Protein AF-A0A161LNR4-F1 (afdb_monomer)

Sequence (95 aa):
MSMIPGMSGDRKTRITITVDPDVVEYAEHLVASGKATSVAAVFNDAIAAKRIADQRALALLREHARRADPERVARMMRHVNRQLVEQGFPAAPGE

Structure (mmCIF, N/CA/C/O backbone):
data_AF-A0A161LNR4-F1
#
_entry.id   AF-A0A161LNR4-F1
#
loop_
_atom_site.group_PDB
_atom_site.id
_atom_site.type_symbol
_atom_site.label_atom_id
_atom_site.label_alt_id
_atom_site.label_comp_id
_atom_site.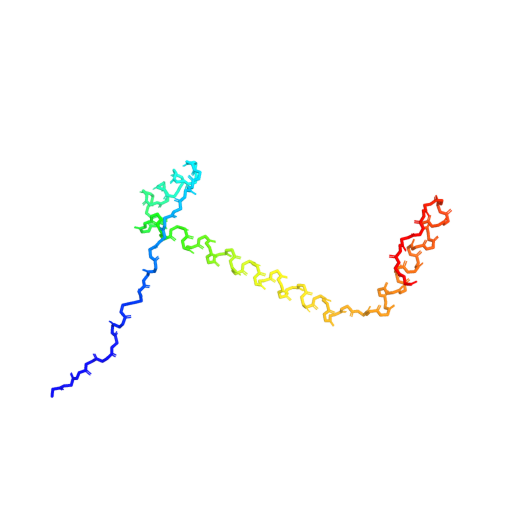label_asym_id
_atom_site.label_entity_id
_atom_site.label_seq_id
_atom_site.pdbx_PDB_ins_code
_atom_site.Cartn_x
_atom_site.Cartn_y
_atom_site.Cartn_z
_atom_site.occupancy
_atom_site.B_iso_or_equiv
_atom_site.auth_seq_id
_atom_site.auth_comp_id
_atom_site.auth_asym_id
_atom_site.auth_atom_id
_atom_site.pdbx_PDB_model_num
ATOM 1 N N . MET A 1 1 ? 14.205 -10.684 46.811 1.00 38.00 1 MET A N 1
ATOM 2 C CA . MET A 1 1 ? 13.124 -9.892 46.189 1.00 38.00 1 MET A CA 1
ATOM 3 C C . MET A 1 1 ? 13.523 -9.656 44.736 1.00 38.00 1 MET A C 1
ATOM 5 O O . MET A 1 1 ? 14.291 -8.746 44.465 1.00 38.00 1 MET A O 1
ATOM 9 N N . SER A 1 2 ? 13.163 -10.579 43.838 1.00 36.19 2 SER A N 1
ATOM 10 C CA . SER A 1 2 ? 13.614 -10.550 42.439 1.00 36.19 2 SER A CA 1
ATOM 11 C C . SER A 1 2 ? 12.702 -9.632 41.626 1.00 36.19 2 SER A C 1
ATOM 13 O O . SER A 1 2 ? 11.487 -9.816 41.626 1.00 36.19 2 SER A O 1
ATOM 15 N N . MET A 1 3 ? 13.288 -8.620 40.993 1.00 37.97 3 MET A N 1
ATOM 16 C CA . MET A 1 3 ? 12.609 -7.628 40.163 1.00 37.97 3 MET A CA 1
ATOM 17 C C . MET A 1 3 ? 12.514 -8.189 38.740 1.00 37.97 3 MET A C 1
ATOM 19 O O . MET A 1 3 ? 13.539 -8.522 38.155 1.00 37.97 3 MET A O 1
ATOM 23 N N . ILE A 1 4 ? 11.303 -8.336 38.198 1.00 49.44 4 ILE A N 1
ATOM 24 C CA . ILE A 1 4 ? 11.083 -8.775 36.812 1.00 49.44 4 ILE A CA 1
ATOM 25 C C . ILE A 1 4 ? 11.263 -7.548 35.901 1.00 49.44 4 ILE A C 1
ATOM 27 O O . ILE A 1 4 ? 10.475 -6.607 36.025 1.00 49.44 4 ILE A O 1
ATOM 31 N N . PRO A 1 5 ? 12.255 -7.507 34.992 1.00 52.78 5 PRO A N 1
ATOM 32 C CA . PRO A 1 5 ? 12.389 -6.428 34.027 1.00 52.78 5 PRO A CA 1
ATOM 33 C C . PRO A 1 5 ? 11.709 -6.846 32.718 1.00 52.78 5 PRO A C 1
ATOM 35 O O . PRO A 1 5 ? 12.096 -7.838 32.107 1.00 52.78 5 PRO A O 1
ATOM 38 N N . GLY A 1 6 ? 10.698 -6.099 32.271 1.00 42.84 6 GLY A N 1
ATOM 39 C CA . GLY A 1 6 ? 10.143 -6.328 30.932 1.00 42.84 6 GLY A CA 1
ATOM 40 C C . GLY A 1 6 ? 8.690 -5.933 30.717 1.00 42.84 6 GLY A C 1
ATOM 41 O O . GLY A 1 6 ? 7.954 -6.692 30.105 1.00 42.84 6 GLY A O 1
ATOM 42 N N . MET A 1 7 ? 8.261 -4.758 31.176 1.00 45.25 7 MET A N 1
ATOM 43 C CA . MET A 1 7 ? 7.097 -4.085 30.585 1.00 45.25 7 MET A CA 1
ATOM 44 C C . MET A 1 7 ? 7.422 -2.610 30.374 1.00 45.25 7 MET A C 1
ATOM 46 O O . MET A 1 7 ? 6.801 -1.712 30.936 1.00 45.25 7 MET A O 1
ATOM 50 N N . SER A 1 8 ? 8.435 -2.345 29.552 1.00 49.38 8 SER A N 1
ATOM 51 C CA . SER A 1 8 ? 8.516 -1.059 28.868 1.00 49.38 8 SER A CA 1
ATOM 52 C C . SER A 1 8 ? 7.359 -1.038 27.874 1.00 49.38 8 SER A C 1
ATOM 54 O O . SER A 1 8 ? 7.478 -1.569 26.776 1.00 49.38 8 SER A O 1
ATOM 56 N N . GLY A 1 9 ? 6.203 -0.526 28.306 1.00 50.00 9 GLY A N 1
ATOM 57 C CA . GLY A 1 9 ? 5.057 -0.309 27.434 1.00 50.00 9 GLY A CA 1
ATOM 58 C C . GLY A 1 9 ? 5.513 0.511 26.235 1.00 50.00 9 GLY A C 1
ATOM 59 O O . GLY A 1 9 ? 5.914 1.664 26.395 1.00 50.00 9 GLY A O 1
ATOM 60 N N . ASP A 1 10 ? 5.516 -0.125 25.068 1.00 59.75 10 ASP A N 1
ATOM 61 C CA . ASP A 1 10 ? 5.901 0.456 23.791 1.00 59.75 10 ASP A CA 1
ATOM 62 C C . ASP A 1 10 ? 5.108 1.755 23.604 1.00 59.75 10 ASP A C 1
ATOM 64 O O . ASP A 1 10 ? 3.874 1.748 23.494 1.00 59.75 10 ASP A O 1
ATOM 68 N N . ARG A 1 11 ? 5.781 2.900 23.745 1.00 71.38 11 ARG A N 1
ATOM 69 C CA . ARG A 1 11 ? 5.100 4.187 23.888 1.00 71.38 11 ARG A CA 1
ATOM 70 C C . ARG A 1 11 ? 4.589 4.602 22.517 1.00 71.38 11 ARG A C 1
ATOM 72 O O . ARG A 1 11 ? 5.293 5.262 21.761 1.00 71.38 11 ARG A O 1
ATOM 79 N N . LYS A 1 12 ? 3.356 4.206 22.198 1.00 75.88 12 LYS A N 1
ATOM 80 C CA . LYS A 1 12 ? 2.686 4.587 20.951 1.00 75.88 12 LYS A CA 1
ATOM 81 C C . LYS A 1 12 ? 2.652 6.112 20.830 1.00 75.88 12 LYS A C 1
ATOM 83 O O . LYS A 1 12 ? 2.095 6.796 21.691 1.00 75.88 12 LYS A O 1
ATOM 88 N N . THR A 1 13 ? 3.224 6.640 19.753 1.00 88.25 13 THR A N 1
ATOM 89 C CA . THR A 1 13 ? 3.124 8.065 19.424 1.00 88.25 13 THR A CA 1
ATOM 90 C C . THR A 1 13 ? 1.6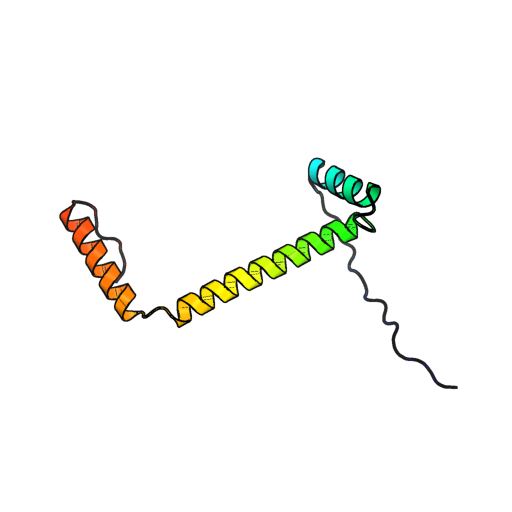93 8.380 19.009 1.00 88.25 13 THR A C 1
ATOM 92 O O . THR A 1 13 ? 1.149 7.754 18.100 1.00 88.25 13 THR A O 1
ATOM 95 N N . ARG A 1 14 ? 1.069 9.358 19.673 1.00 90.81 14 ARG A N 1
ATOM 96 C CA . ARG A 1 14 ? -0.252 9.851 19.283 1.00 90.81 14 ARG A CA 1
ATOM 97 C C . ARG A 1 14 ? -0.098 10.808 18.108 1.00 90.81 14 ARG A C 1
ATOM 99 O O . ARG A 1 14 ? 0.578 11.825 18.230 1.00 90.81 14 ARG A O 1
ATOM 106 N N . ILE A 1 15 ? -0.768 10.490 17.009 1.00 90.56 15 ILE A N 1
ATOM 107 C CA . ILE A 1 15 ? -0.895 11.361 15.843 1.00 90.56 15 ILE A CA 1
ATOM 108 C C . ILE A 1 15 ? -2.374 11.669 15.612 1.00 90.56 15 ILE A C 1
ATOM 110 O O . ILE A 1 15 ? -3.233 10.832 15.891 1.00 90.56 15 ILE A O 1
ATOM 114 N N . THR A 1 16 ? -2.658 12.865 15.108 1.00 93.88 16 THR A N 1
ATOM 115 C CA . THR A 1 16 ? -3.987 13.248 14.625 1.00 93.88 16 THR A CA 1
ATOM 116 C C . THR A 1 16 ? -3.870 13.455 13.126 1.00 93.88 16 THR A C 1
ATOM 118 O O . THR A 1 16 ? -3.011 14.214 12.682 1.00 93.88 16 THR A O 1
ATOM 121 N N . ILE A 1 17 ? -4.706 12.766 12.359 1.00 92.94 17 ILE A N 1
ATOM 122 C CA . ILE A 1 17 ? -4.750 12.863 10.902 1.00 92.94 17 ILE A CA 1
ATOM 123 C C . ILE A 1 17 ? -6.199 13.044 10.463 1.00 92.94 17 ILE A C 1
ATOM 125 O O . ILE A 1 17 ? -7.113 12.550 11.125 1.00 92.94 17 ILE A O 1
ATOM 129 N N . THR A 1 18 ? -6.395 13.736 9.348 1.00 96.31 18 THR A N 1
ATOM 130 C CA . THR A 1 18 ? -7.675 13.750 8.640 1.00 96.31 18 THR A CA 1
ATOM 131 C C . THR A 1 18 ? -7.655 12.617 7.627 1.00 96.31 18 THR A C 1
ATOM 133 O O . THR A 1 18 ? -6.660 12.440 6.924 1.00 96.31 18 THR A O 1
ATOM 136 N N . VAL A 1 19 ? -8.731 11.841 7.576 1.00 95.06 19 VAL A N 1
ATOM 137 C CA . VAL A 1 19 ? -8.877 10.701 6.670 1.00 95.06 19 VAL A CA 1
ATOM 138 C C . VAL A 1 19 ? -10.199 10.847 5.933 1.00 95.06 19 VAL A C 1
ATOM 140 O O . VAL A 1 19 ? -11.156 11.379 6.498 1.00 95.06 19 VAL A O 1
ATOM 143 N N . ASP A 1 20 ? -10.238 10.388 4.685 1.00 97.31 20 ASP A N 1
ATOM 144 C CA . ASP A 1 20 ? -11.459 10.376 3.888 1.00 97.31 20 ASP A CA 1
ATOM 145 C C . ASP A 1 20 ? -12.580 9.588 4.595 1.00 97.31 20 ASP A C 1
ATOM 147 O O . ASP A 1 20 ? -12.305 8.521 5.163 1.00 97.31 20 ASP A O 1
ATOM 151 N N . PRO A 1 21 ? -13.836 10.074 4.556 1.00 96.50 21 PRO A N 1
ATOM 152 C CA . PRO A 1 21 ? -14.961 9.444 5.250 1.00 96.50 21 PRO A CA 1
ATOM 153 C C . PRO A 1 21 ? -15.147 7.964 4.898 1.00 96.50 21 PRO A C 1
ATOM 155 O O . PRO A 1 21 ? -15.286 7.139 5.797 1.00 96.50 21 PRO A O 1
ATOM 158 N N . ASP A 1 22 ? -15.046 7.616 3.615 1.00 97.25 22 ASP A N 1
ATOM 159 C CA . ASP A 1 22 ? -15.248 6.248 3.119 1.00 97.25 22 ASP A CA 1
ATOM 160 C C . ASP A 1 22 ? -14.224 5.258 3.707 1.00 97.25 22 ASP A C 1
ATOM 162 O O . ASP A 1 22 ? -14.517 4.088 3.962 1.00 97.25 22 ASP A O 1
ATOM 166 N N . VAL A 1 23 ? -12.998 5.727 3.963 1.00 95.56 23 VAL A N 1
ATOM 167 C CA . VAL A 1 23 ? -11.937 4.913 4.575 1.00 95.56 23 VAL A CA 1
ATOM 168 C C . VAL A 1 23 ? -12.228 4.681 6.056 1.00 95.56 23 VAL A C 1
ATOM 170 O O . VAL A 1 23 ? -11.969 3.589 6.570 1.00 95.56 23 VAL A O 1
ATOM 173 N N . VAL A 1 24 ? -12.769 5.689 6.745 1.00 96.56 24 VAL A N 1
ATOM 174 C CA . VAL A 1 24 ? -13.187 5.568 8.147 1.00 96.56 24 VAL A CA 1
ATOM 175 C C . VAL A 1 24 ? -14.351 4.590 8.267 1.00 96.56 24 VAL A C 1
ATOM 177 O O . VAL A 1 24 ? -14.264 3.667 9.074 1.00 96.56 24 V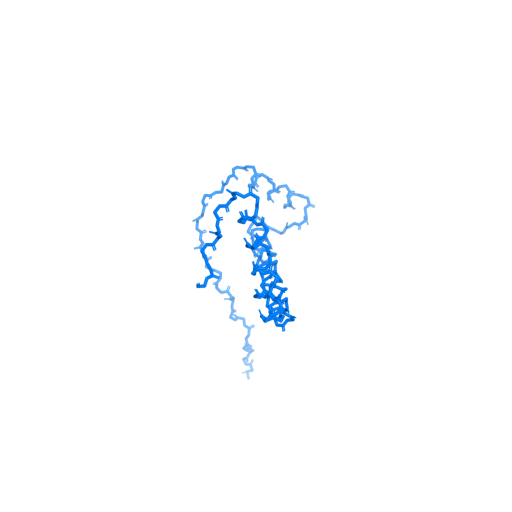AL A O 1
ATOM 180 N N . GLU A 1 25 ? -15.373 4.717 7.418 1.00 97.44 25 GLU A N 1
ATOM 181 C CA . GLU A 1 25 ? -16.528 3.810 7.393 1.00 97.44 25 GLU A CA 1
ATOM 182 C C . GLU A 1 25 ? -16.090 2.354 7.181 1.00 97.44 25 GLU A C 1
ATOM 184 O O . GLU A 1 25 ? -16.503 1.446 7.906 1.00 97.44 25 GLU A O 1
ATOM 189 N N . TYR A 1 26 ? -15.172 2.120 6.240 1.00 97.12 26 TYR A N 1
ATOM 190 C CA . TYR A 1 26 ? -14.626 0.787 6.015 1.00 97.12 26 TYR A CA 1
ATOM 191 C C . TYR A 1 26 ? -13.865 0.248 7.236 1.00 97.12 26 TYR A C 1
ATOM 193 O O . TYR A 1 26 ? -14.035 -0.917 7.612 1.00 97.12 26 TYR A O 1
ATOM 201 N N . ALA A 1 27 ? -13.040 1.076 7.883 1.00 96.31 27 ALA A N 1
ATOM 202 C CA . ALA A 1 27 ? -12.311 0.674 9.083 1.00 96.31 27 ALA A CA 1
ATOM 203 C C . ALA A 1 27 ? -13.262 0.347 10.246 1.00 96.31 27 ALA A C 1
ATOM 205 O O . ALA A 1 27 ? -13.053 -0.644 10.949 1.00 96.31 27 ALA A O 1
ATOM 206 N N . GLU A 1 28 ? -14.328 1.126 10.424 1.00 97.12 28 GLU A N 1
ATOM 207 C CA . GLU A 1 28 ? -15.377 0.859 11.410 1.00 97.12 28 GLU A CA 1
ATOM 208 C C . GLU A 1 28 ? -16.120 -0.443 11.106 1.00 97.12 28 GLU A C 1
ATOM 210 O O . GLU A 1 28 ? -16.304 -1.263 12.005 1.00 97.12 28 GLU A O 1
ATOM 215 N N . HIS A 1 29 ? -16.455 -0.707 9.841 1.00 97.62 29 HIS A N 1
ATOM 216 C CA . HIS A 1 29 ? -17.055 -1.975 9.424 1.00 97.62 29 HIS A CA 1
ATOM 217 C C . HIS A 1 29 ? -16.136 -3.181 9.706 1.00 97.62 29 HIS A C 1
ATOM 219 O O . HIS A 1 29 ? -16.598 -4.247 10.131 1.00 97.62 29 HIS A O 1
ATOM 225 N N . LEU A 1 30 ? -14.818 -3.043 9.526 1.00 96.7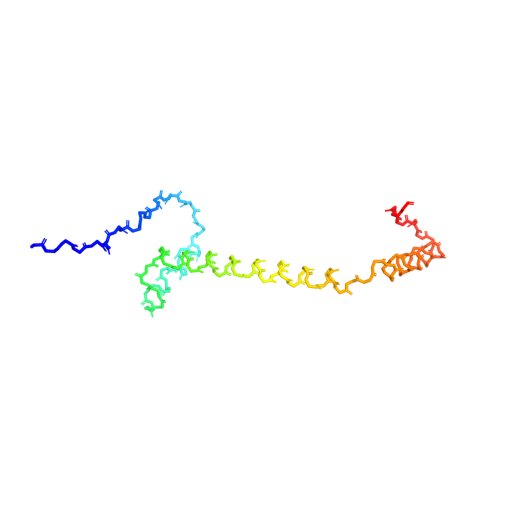5 30 LEU A N 1
ATOM 226 C CA . LEU A 1 30 ? -13.857 -4.094 9.887 1.00 96.75 30 LEU A CA 1
ATOM 227 C C . LEU A 1 30 ? -13.820 -4.362 11.396 1.00 96.75 30 LEU A C 1
ATOM 229 O O . LEU A 1 30 ? -13.691 -5.515 11.808 1.00 96.75 30 LEU A O 1
ATOM 233 N N . VAL A 1 31 ? -13.974 -3.326 12.218 1.00 97.19 31 VAL A N 1
ATOM 234 C CA . VAL A 1 31 ? -14.086 -3.484 13.673 1.00 97.19 31 VAL A CA 1
ATOM 235 C C . VAL A 1 31 ? -15.421 -4.125 14.048 1.00 97.19 31 VAL A C 1
ATOM 237 O O . VAL A 1 31 ? -15.443 -5.098 14.798 1.00 97.19 31 VAL A O 1
ATOM 240 N N . ALA A 1 32 ? -16.528 -3.645 13.480 1.00 96.94 32 ALA A N 1
ATOM 241 C CA . ALA A 1 32 ? -17.870 -4.162 13.740 1.00 96.94 32 ALA A CA 1
ATOM 242 C C . ALA A 1 32 ? -18.019 -5.640 13.342 1.00 96.94 32 ALA A C 1
ATOM 244 O O . ALA A 1 32 ? -18.681 -6.410 14.033 1.00 96.94 32 ALA A O 1
ATOM 245 N N . SER A 1 33 ? -17.355 -6.060 12.262 1.00 96.94 33 SER A N 1
ATOM 246 C CA . SER A 1 33 ? -17.309 -7.461 11.823 1.00 96.94 33 SER A CA 1
ATOM 247 C C . SER A 1 33 ? -16.311 -8.331 12.601 1.00 96.94 33 SER A C 1
ATOM 249 O O . SER A 1 33 ? -16.146 -9.506 12.274 1.00 96.94 33 SER A O 1
ATOM 251 N N . GLY A 1 34 ? -15.628 -7.780 13.611 1.00 95.31 34 GLY A N 1
ATOM 252 C CA . GLY A 1 34 ? -14.651 -8.495 14.436 1.00 95.31 34 G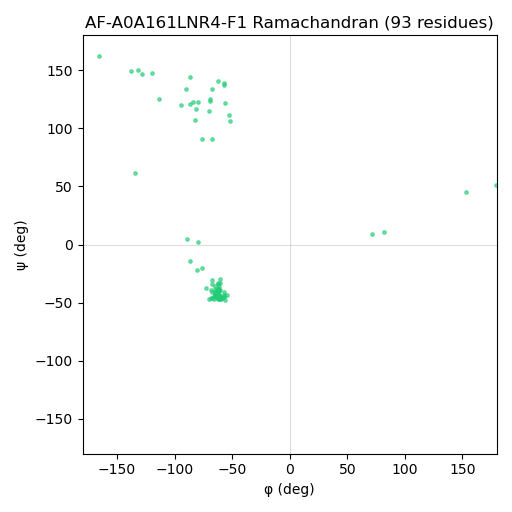LY A CA 1
ATOM 253 C C . GLY A 1 34 ? -13.336 -8.822 13.722 1.00 95.31 34 GLY A C 1
ATOM 254 O O . GLY A 1 34 ? -12.507 -9.550 14.266 1.00 95.31 34 GLY A O 1
ATOM 255 N N . LYS A 1 35 ? -13.119 -8.292 12.512 1.00 93.62 35 LYS A N 1
ATOM 256 C CA . LYS A 1 35 ? -11.886 -8.493 11.735 1.00 93.62 35 LYS A CA 1
ATOM 257 C C . LYS A 1 35 ? -10.723 -7.651 12.255 1.00 93.62 35 LYS A C 1
ATOM 259 O O . LYS A 1 35 ? -9.574 -7.972 11.968 1.00 93.62 35 LYS A O 1
ATOM 264 N N . ALA A 1 36 ? -11.010 -6.592 13.010 1.00 95.25 36 ALA A N 1
ATOM 265 C CA . ALA A 1 36 ? -10.014 -5.749 13.654 1.00 95.25 36 ALA A CA 1
ATOM 266 C C . ALA A 1 36 ? -10.428 -5.382 15.083 1.00 95.25 36 ALA A C 1
ATOM 268 O O . ALA A 1 36 ? -11.605 -5.233 15.393 1.00 95.25 36 ALA A O 1
ATOM 269 N N . THR A 1 37 ? -9.440 -5.188 15.958 1.00 93.75 37 THR A N 1
ATOM 270 C CA . THR A 1 37 ? -9.667 -4.832 17.371 1.00 93.75 37 THR A CA 1
ATOM 271 C C . THR A 1 37 ? -9.964 -3.348 17.580 1.00 93.75 37 THR A C 1
ATOM 273 O O . THR A 1 37 ? -10.515 -2.963 18.607 1.00 93.75 37 THR A O 1
ATOM 276 N N . SER A 1 38 ? -9.557 -2.494 16.639 1.00 94.56 38 SER A N 1
ATOM 277 C CA . SER A 1 38 ? -9.808 -1.052 16.653 1.00 94.56 38 SER A CA 1
ATOM 278 C C . SER A 1 38 ? -9.525 -0.446 15.281 1.00 94.56 38 SER A C 1
ATOM 280 O O . SER A 1 38 ? -8.769 -1.012 14.491 1.00 94.56 38 SER A O 1
ATOM 282 N N . VAL A 1 39 ? -10.046 0.756 15.035 1.00 93.44 39 VAL A N 1
ATOM 283 C CA . VAL A 1 39 ? -9.748 1.537 13.825 1.00 93.44 39 VAL A CA 1
ATOM 284 C C . VAL A 1 39 ? -8.238 1.785 13.692 1.00 93.44 39 VAL A C 1
ATOM 286 O O . VAL A 1 39 ? -7.662 1.603 12.625 1.00 93.44 39 VAL A O 1
ATOM 289 N N . ALA A 1 40 ? -7.552 2.096 14.797 1.00 93.38 40 ALA A N 1
ATOM 290 C CA . ALA A 1 40 ? -6.099 2.267 14.801 1.00 93.38 40 ALA A CA 1
ATOM 291 C C . ALA A 1 40 ? -5.339 0.983 14.416 1.00 93.38 40 ALA A C 1
ATOM 293 O O . ALA A 1 40 ? -4.288 1.071 13.784 1.00 93.38 40 ALA A O 1
ATOM 294 N N . ALA A 1 41 ? -5.852 -0.202 14.772 1.00 94.19 41 ALA A N 1
ATOM 295 C CA . ALA A 1 41 ? -5.263 -1.469 14.338 1.00 94.19 41 ALA A CA 1
ATOM 296 C C . ALA A 1 41 ? -5.366 -1.632 12.814 1.00 94.19 41 ALA A C 1
ATOM 298 O O . ALA A 1 41 ? -4.360 -1.935 12.185 1.00 94.19 41 ALA A O 1
ATOM 299 N N . VAL A 1 42 ? -6.520 -1.302 12.218 1.00 96.31 42 VAL A N 1
ATOM 300 C CA . VAL A 1 42 ? -6.706 -1.313 10.754 1.00 96.31 42 VAL A CA 1
ATOM 301 C C . VAL A 1 42 ? -5.677 -0.420 10.057 1.00 96.31 42 VAL A C 1
ATOM 303 O O . VAL A 1 42 ? -5.025 -0.852 9.107 1.00 96.31 42 VAL A O 1
ATOM 306 N N . PHE A 1 43 ? -5.487 0.811 10.543 1.00 94.94 43 PHE A N 1
ATOM 307 C CA . PHE A 1 43 ? -4.495 1.726 9.970 1.00 94.94 43 PHE A CA 1
ATOM 308 C C . PHE A 1 43 ? -3.065 1.198 10.112 1.00 94.94 43 PHE A C 1
ATOM 310 O O . PHE A 1 43 ? -2.293 1.247 9.154 1.00 94.94 43 PHE A O 1
ATOM 317 N N . ASN A 1 44 ? -2.706 0.668 11.281 1.00 93.75 44 ASN A N 1
ATOM 318 C CA . ASN A 1 44 ? -1.375 0.106 11.502 1.00 93.75 44 ASN A CA 1
ATOM 319 C C . ASN A 1 44 ? -1.106 -1.086 10.574 1.00 93.75 44 ASN A C 1
ATOM 321 O O . ASN A 1 44 ? -0.038 -1.148 9.963 1.00 93.75 44 ASN A O 1
ATOM 325 N N . ASP A 1 45 ? -2.079 -1.984 10.426 1.00 94.75 45 ASP A N 1
ATOM 326 C CA . ASP A 1 45 ? -1.972 -3.160 9.564 1.00 94.75 45 ASP A CA 1
ATOM 327 C C . ASP A 1 45 ? -1.851 -2.757 8.090 1.00 94.75 45 ASP A C 1
ATOM 329 O O . ASP A 1 45 ? -1.003 -3.288 7.369 1.00 94.75 45 ASP A O 1
ATOM 333 N N . ALA A 1 46 ? -2.619 -1.757 7.646 1.00 95.19 46 ALA A N 1
ATOM 334 C CA . ALA A 1 46 ? -2.530 -1.222 6.288 1.00 95.19 46 ALA A CA 1
ATOM 335 C C . ALA A 1 46 ? -1.143 -0.623 5.990 1.00 95.19 46 ALA A C 1
ATOM 337 O O . ALA A 1 46 ? -0.551 -0.894 4.941 1.00 95.19 46 ALA A O 1
ATOM 338 N N . ILE A 1 47 ? -0.582 0.153 6.924 1.00 95.19 47 ILE A N 1
ATOM 339 C CA . ILE A 1 47 ? 0.761 0.732 6.781 1.00 95.19 47 ILE A CA 1
ATOM 340 C C . ILE A 1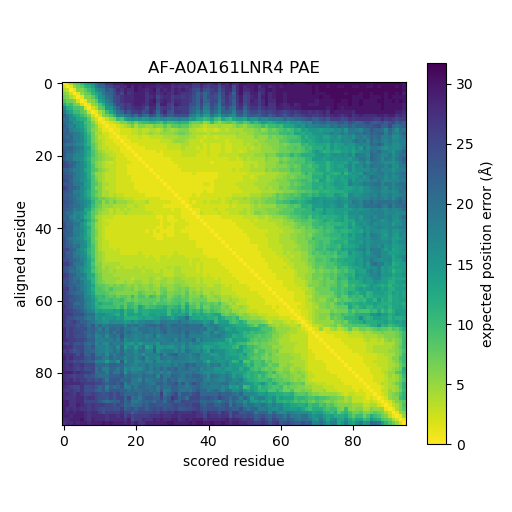 47 ? 1.842 -0.356 6.806 1.00 95.19 47 ILE A C 1
ATOM 342 O O . ILE A 1 47 ? 2.780 -0.312 6.005 1.00 95.19 47 ILE A O 1
ATOM 346 N N . ALA A 1 48 ? 1.710 -1.361 7.675 1.00 95.00 48 ALA A N 1
ATOM 347 C CA . ALA A 1 48 ? 2.626 -2.495 7.716 1.00 95.00 48 ALA A CA 1
ATOM 348 C C . ALA A 1 48 ? 2.598 -3.292 6.401 1.00 95.00 48 ALA A C 1
ATOM 350 O O . ALA A 1 48 ? 3.655 -3.604 5.846 1.00 95.00 48 ALA A O 1
ATOM 351 N N . ALA A 1 49 ? 1.406 -3.554 5.859 1.00 94.31 49 ALA A N 1
ATOM 352 C CA . ALA A 1 49 ? 1.231 -4.229 4.578 1.00 94.31 49 ALA A CA 1
ATOM 353 C C . ALA A 1 49 ? 1.870 -3.440 3.427 1.00 94.31 49 ALA A C 1
ATOM 355 O O . ALA A 1 49 ? 2.614 -4.018 2.628 1.00 94.31 49 ALA A O 1
ATOM 356 N N . LYS A 1 50 ? 1.665 -2.116 3.383 1.00 94.62 50 LYS A N 1
ATOM 357 C CA . LYS A 1 50 ? 2.305 -1.239 2.393 1.00 94.62 50 LYS A CA 1
ATOM 358 C C . LYS A 1 50 ? 3.829 -1.302 2.483 1.00 94.62 50 LYS A C 1
ATOM 360 O O . LYS A 1 50 ? 4.490 -1.524 1.475 1.00 94.62 50 LYS A O 1
ATOM 365 N N . ARG A 1 51 ? 4.394 -1.212 3.693 1.00 95.06 51 ARG A N 1
ATOM 366 C CA . ARG A 1 51 ? 5.847 -1.318 3.907 1.00 95.06 51 ARG A CA 1
ATOM 367 C C . ARG A 1 51 ? 6.411 -2.635 3.370 1.00 95.06 51 ARG A C 1
ATOM 369 O O . ARG A 1 51 ? 7.471 -2.636 2.747 1.00 95.06 51 ARG A O 1
ATOM 376 N N . ILE A 1 52 ?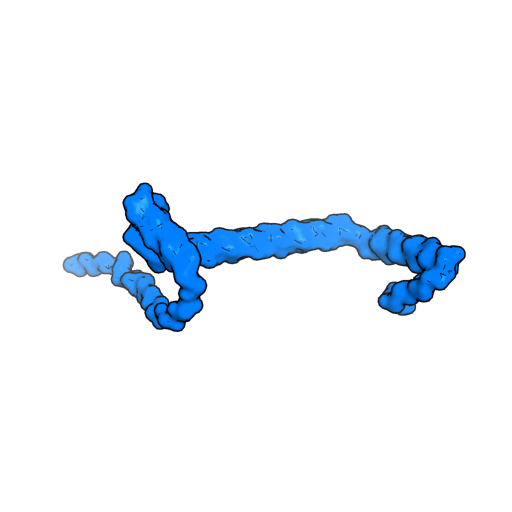 5.721 -3.750 3.609 1.00 94.75 52 ILE A N 1
ATOM 377 C CA . ILE A 1 52 ? 6.136 -5.067 3.110 1.00 94.75 52 ILE A CA 1
ATOM 378 C C . ILE A 1 52 ? 6.082 -5.103 1.578 1.00 94.75 52 ILE A C 1
ATOM 380 O O . ILE A 1 52 ? 7.014 -5.609 0.949 1.00 94.75 52 ILE A O 1
ATOM 384 N N . ALA A 1 53 ? 5.021 -4.566 0.972 1.00 94.75 53 ALA A N 1
ATOM 385 C CA . ALA A 1 53 ? 4.890 -4.489 -0.481 1.00 94.75 53 ALA A CA 1
ATOM 386 C C . ALA A 1 53 ? 6.020 -3.656 -1.110 1.00 94.75 53 ALA A C 1
ATOM 388 O O . ALA A 1 53 ? 6.681 -4.130 -2.034 1.00 94.75 53 ALA A O 1
ATOM 389 N N . ASP A 1 54 ? 6.316 -2.484 -0.546 1.00 94.12 54 ASP A N 1
ATOM 390 C CA . ASP A 1 54 ? 7.389 -1.600 -1.010 1.00 94.12 54 ASP A CA 1
ATOM 391 C C . ASP A 1 54 ? 8.762 -2.284 -0.910 1.00 94.12 54 ASP A C 1
ATOM 393 O O . ASP A 1 54 ? 9.564 -2.261 -1.847 1.00 94.12 54 ASP A O 1
ATOM 397 N N . GLN A 1 55 ? 9.033 -2.966 0.208 1.00 93.12 55 GLN A N 1
ATOM 398 C CA . GLN A 1 55 ? 10.272 -3.723 0.392 1.00 93.12 55 GLN A CA 1
ATOM 399 C C . GLN A 1 55 ? 10.414 -4.861 -0.622 1.00 93.12 55 GLN A C 1
ATOM 401 O O . GLN A 1 55 ? 11.507 -5.073 -1.152 1.00 93.12 55 GLN A O 1
ATOM 406 N N . ARG A 1 56 ? 9.325 -5.579 -0.916 1.00 93.31 56 ARG A N 1
ATOM 407 C CA . ARG A 1 56 ? 9.314 -6.643 -1.930 1.00 93.31 56 ARG A CA 1
ATOM 408 C C . ARG A 1 56 ? 9.550 -6.083 -3.328 1.00 93.31 56 ARG A C 1
ATOM 410 O O . ARG A 1 56 ? 10.370 -6.636 -4.055 1.00 93.31 56 ARG A O 1
ATOM 417 N N . ALA A 1 57 ? 8.903 -4.974 -3.683 1.00 92.44 57 ALA A N 1
ATOM 418 C CA . ALA A 1 57 ? 9.109 -4.312 -4.968 1.00 92.44 57 ALA A CA 1
ATOM 419 C C . ALA A 1 57 ? 10.577 -3.895 -5.151 1.00 92.44 57 ALA A C 1
ATOM 421 O O . ALA A 1 57 ? 11.194 -4.206 -6.169 1.00 92.44 57 ALA A O 1
ATOM 422 N N . LEU A 1 58 ? 11.180 -3.282 -4.128 1.00 92.00 58 LEU A N 1
ATOM 423 C CA . LEU A 1 58 ? 12.598 -2.917 -4.153 1.00 92.00 58 LEU A CA 1
ATOM 424 C C . LEU A 1 58 ? 13.524 -4.136 -4.220 1.00 92.00 58 LEU A C 1
ATOM 426 O O . LEU A 1 58 ? 14.547 -4.090 -4.905 1.00 92.00 58 LEU A O 1
ATOM 430 N N . ALA A 1 59 ? 13.196 -5.223 -3.521 1.00 91.12 59 ALA A N 1
ATOM 431 C CA . ALA A 1 59 ? 13.976 -6.455 -3.574 1.00 91.12 59 ALA A CA 1
ATOM 432 C C . ALA A 1 59 ? 13.975 -7.060 -4.985 1.00 91.12 59 ALA A C 1
ATOM 434 O O . ALA A 1 59 ? 15.049 -7.383 -5.497 1.00 91.12 59 ALA A O 1
ATOM 435 N N . LEU A 1 60 ? 12.806 -7.125 -5.630 1.00 91.75 60 LEU A N 1
ATOM 436 C CA . LEU A 1 60 ? 12.664 -7.588 -7.011 1.00 91.75 60 LEU A CA 1
ATOM 437 C C . LEU A 1 60 ? 13.448 -6.697 -7.976 1.00 91.75 60 LEU A C 1
ATOM 439 O O . LEU A 1 60 ? 14.236 -7.203 -8.770 1.00 91.75 60 LEU A O 1
ATOM 443 N N . LEU A 1 61 ? 13.322 -5.370 -7.864 1.00 88.56 61 LEU A N 1
ATOM 444 C CA . LEU A 1 61 ? 14.092 -4.434 -8.691 1.00 88.56 61 LEU A CA 1
ATOM 445 C C . LEU A 1 61 ? 15.605 -4.649 -8.546 1.00 88.56 61 LEU A C 1
ATOM 447 O O . LEU A 1 61 ? 16.321 -4.705 -9.543 1.00 88.56 61 LEU A O 1
ATOM 451 N N . ARG A 1 62 ? 16.105 -4.836 -7.318 1.00 87.94 62 ARG A N 1
ATOM 452 C CA . ARG A 1 62 ? 17.530 -5.116 -7.057 1.00 87.94 62 ARG A CA 1
ATOM 453 C C . ARG A 1 62 ? 17.977 -6.481 -7.572 1.00 87.94 62 ARG A C 1
ATOM 455 O O . ARG A 1 62 ? 19.139 -6.648 -7.935 1.00 87.94 62 ARG A O 1
ATOM 462 N N . GLU A 1 63 ? 17.107 -7.482 -7.543 1.00 88.75 63 GLU A N 1
ATOM 463 C CA . GLU A 1 63 ? 17.385 -8.802 -8.112 1.00 88.75 63 GLU A CA 1
ATOM 464 C C . GLU A 1 63 ? 17.475 -8.731 -9.639 1.00 88.75 63 GLU A C 1
ATOM 466 O O . GLU A 1 63 ? 18.447 -9.219 -10.217 1.00 88.75 63 GLU A O 1
ATOM 471 N N . HIS A 1 64 ? 16.524 -8.054 -10.283 1.00 84.81 64 HIS A N 1
ATOM 472 C CA . HIS A 1 64 ? 16.549 -7.817 -11.723 1.00 84.81 64 HIS A CA 1
ATOM 473 C C . HIS A 1 64 ? 17.772 -7.002 -12.143 1.00 84.81 64 HIS A C 1
ATOM 475 O O . HIS A 1 64 ? 18.441 -7.387 -13.095 1.00 84.81 64 HIS A O 1
ATOM 481 N N . ALA A 1 65 ? 18.124 -5.949 -11.402 1.00 81.19 65 ALA A N 1
ATOM 482 C CA . ALA A 1 65 ? 19.326 -5.162 -11.666 1.00 81.19 65 ALA A CA 1
ATOM 483 C C . ALA A 1 65 ? 20.614 -5.993 -11.530 1.00 81.19 65 ALA A C 1
ATOM 485 O O . ALA A 1 65 ? 21.510 -5.856 -12.352 1.00 81.19 65 ALA A O 1
ATOM 486 N N . ARG A 1 66 ? 20.702 -6.902 -10.546 1.00 78.81 66 ARG A N 1
ATOM 487 C CA . ARG A 1 66 ? 21.858 -7.810 -10.398 1.00 78.81 66 ARG A CA 1
ATOM 488 C C . ARG A 1 66 ? 21.975 -8.838 -11.521 1.00 78.81 66 ARG A C 1
ATOM 490 O O . ARG A 1 66 ? 23.077 -9.278 -11.821 1.00 78.81 66 ARG A O 1
ATOM 497 N N . ARG A 1 67 ? 20.849 -9.257 -12.103 1.00 80.88 67 ARG A N 1
ATOM 498 C CA . ARG A 1 67 ? 20.816 -10.175 -13.253 1.00 80.88 67 ARG A CA 1
ATOM 499 C C . ARG A 1 67 ? 20.933 -9.460 -14.596 1.00 80.88 67 ARG A C 1
ATOM 501 O O . ARG A 1 67 ? 21.139 -10.124 -15.609 1.00 80.88 67 ARG A O 1
ATOM 508 N N . ALA A 1 68 ? 20.752 -8.143 -14.624 1.00 80.06 68 ALA A N 1
ATOM 509 C CA . ALA A 1 68 ? 20.874 -7.366 -15.839 1.00 80.06 68 ALA A CA 1
ATOM 510 C C . ALA A 1 68 ? 22.343 -7.331 -16.264 1.00 80.06 68 ALA A C 1
ATOM 512 O O . ALA A 1 68 ? 23.212 -6.914 -15.505 1.00 80.06 68 ALA A O 1
ATOM 513 N N . ASP A 1 69 ? 22.602 -7.769 -17.492 1.00 82.94 69 ASP A N 1
ATOM 514 C CA . ASP A 1 69 ? 23.882 -7.554 -18.155 1.00 82.94 69 AS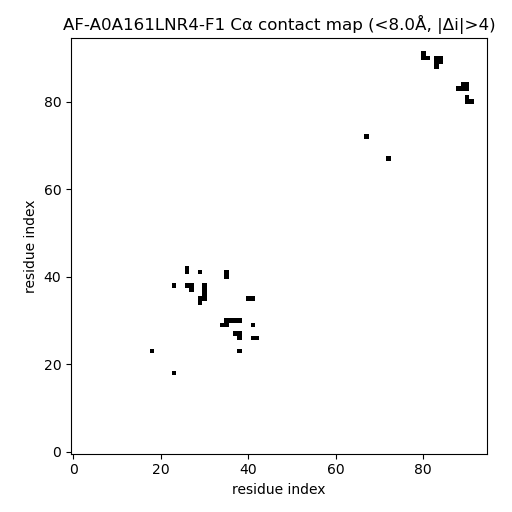P A CA 1
ATOM 515 C C . ASP A 1 69 ? 23.864 -6.140 -18.770 1.00 82.94 69 ASP A C 1
ATOM 517 O O . ASP A 1 69 ? 23.142 -5.923 -19.755 1.00 82.94 69 ASP A O 1
ATOM 521 N N . PRO A 1 70 ? 24.605 -5.167 -18.204 1.00 80.81 70 PRO A N 1
ATOM 522 C CA . PRO A 1 70 ? 24.582 -3.782 -18.673 1.00 80.81 70 PRO A CA 1
ATOM 523 C C . PRO A 1 70 ? 25.032 -3.659 -20.134 1.00 80.81 70 PRO A C 1
ATOM 525 O O . PRO A 1 70 ? 24.472 -2.863 -20.886 1.00 80.81 70 PRO A O 1
ATOM 528 N N . GLU A 1 71 ? 25.953 -4.513 -20.582 1.00 86.56 71 GLU A N 1
ATOM 529 C CA . GLU A 1 71 ? 26.439 -4.545 -21.964 1.00 86.56 71 GLU A CA 1
ATOM 530 C C . GLU A 1 71 ? 25.348 -5.019 -22.935 1.00 86.56 71 GLU A C 1
ATOM 532 O O . GLU A 1 71 ? 25.181 -4.485 -24.038 1.00 86.56 71 GLU A O 1
ATOM 537 N N . ARG A 1 72 ? 24.547 -6.010 -22.526 1.00 84.56 72 ARG A N 1
ATOM 538 C CA . ARG A 1 72 ? 23.386 -6.461 -23.306 1.00 84.56 72 ARG A CA 1
ATOM 539 C C . ARG A 1 72 ? 22.322 -5.373 -23.409 1.00 84.56 72 ARG A C 1
ATOM 541 O O . ARG A 1 72 ? 21.758 -5.198 -24.490 1.00 84.56 72 ARG A O 1
ATOM 548 N N . VAL A 1 73 ? 22.063 -4.642 -22.325 1.00 84.75 73 VAL A N 1
ATOM 549 C CA . VAL A 1 73 ? 21.115 -3.517 -22.318 1.00 84.75 73 VAL A CA 1
ATOM 550 C C . VAL A 1 73 ? 21.605 -2.396 -23.236 1.00 84.75 73 VAL A C 1
ATOM 552 O O . VAL A 1 73 ? 20.838 -1.942 -24.081 1.00 84.75 73 VAL A O 1
ATOM 555 N N . ALA A 1 74 ? 22.885 -2.025 -23.174 1.00 87.56 74 ALA A N 1
ATOM 556 C CA . ALA A 1 74 ? 23.469 -1.012 -24.055 1.00 87.56 74 ALA A CA 1
ATOM 557 C C . ALA A 1 74 ? 23.398 -1.413 -25.540 1.00 87.56 74 ALA A C 1
ATOM 559 O O . ALA A 1 74 ? 23.086 -0.595 -26.408 1.00 87.56 74 ALA A O 1
ATOM 560 N N . ARG A 1 75 ? 23.639 -2.692 -25.871 1.00 90.31 75 ARG A N 1
ATOM 561 C CA . ARG A 1 75 ? 23.451 -3.203 -27.244 1.00 90.31 75 ARG A CA 1
ATOM 562 C C . ARG A 1 75 ? 21.993 -3.122 -27.696 1.00 90.31 75 ARG A C 1
ATOM 564 O O . ARG A 1 75 ? 21.738 -2.695 -28.821 1.00 90.31 75 ARG A O 1
ATOM 571 N N . MET A 1 76 ? 21.052 -3.503 -26.832 1.00 88.94 76 MET A N 1
ATOM 572 C CA . MET A 1 76 ? 19.620 -3.424 -27.128 1.00 88.94 76 MET A CA 1
ATOM 573 C C . MET A 1 76 ? 19.184 -1.974 -27.361 1.00 88.94 76 MET A C 1
ATOM 575 O O . MET A 1 76 ? 18.545 -1.696 -28.371 1.00 88.94 76 MET A O 1
ATOM 579 N N . MET A 1 77 ? 19.588 -1.047 -26.490 1.00 90.62 77 MET A N 1
ATOM 580 C CA . MET A 1 77 ? 19.259 0.376 -26.616 1.00 90.62 77 MET A CA 1
ATOM 581 C C . MET A 1 77 ? 19.819 0.978 -27.905 1.00 90.62 77 MET A C 1
ATOM 583 O O . MET A 1 77 ? 19.086 1.649 -28.625 1.00 90.62 77 MET A O 1
ATOM 587 N N . ARG A 1 78 ? 21.071 0.670 -28.270 1.00 90.69 78 ARG A N 1
ATOM 588 C CA . ARG A 1 78 ? 21.646 1.101 -29.558 1.00 90.69 78 ARG A CA 1
ATOM 589 C C . ARG A 1 78 ? 20.875 0.558 -30.761 1.00 90.69 78 ARG A C 1
ATOM 591 O O . ARG A 1 78 ? 20.699 1.277 -31.742 1.00 90.69 78 ARG A O 1
ATOM 598 N N . HIS A 1 79 ? 20.415 -0.692 -30.701 1.00 89.69 79 HIS A N 1
ATOM 599 C CA . HIS A 1 79 ? 19.620 -1.286 -31.776 1.00 89.69 79 HIS A CA 1
ATOM 600 C C . HIS A 1 79 ? 18.241 -0.626 -31.906 1.00 89.69 79 HIS A C 1
ATOM 602 O O . HIS A 1 79 ? 17.858 -0.242 -33.007 1.00 89.69 79 HIS A O 1
ATOM 608 N N . VAL A 1 80 ? 17.538 -0.424 -30.788 1.00 90.31 80 VAL A N 1
ATOM 609 C CA . VAL A 1 80 ? 16.245 0.281 -30.756 1.00 90.31 80 VAL A CA 1
ATOM 610 C C . VAL A 1 80 ? 16.400 1.711 -31.265 1.00 90.31 80 VAL A C 1
ATOM 612 O O . VAL A 1 80 ? 15.620 2.157 -32.098 1.00 90.31 80 VAL A O 1
ATOM 615 N N . ASN A 1 81 ? 17.446 2.417 -30.836 1.00 89.38 81 ASN A N 1
ATOM 616 C CA . ASN A 1 81 ? 17.703 3.783 -31.275 1.00 89.38 81 ASN A CA 1
ATOM 617 C C . ASN A 1 81 ? 17.961 3.866 -32.787 1.00 89.38 81 ASN A C 1
ATOM 619 O O . ASN A 1 81 ? 17.471 4.773 -33.453 1.00 89.38 81 ASN A O 1
ATOM 623 N N . ARG A 1 82 ? 18.677 2.883 -33.349 1.00 88.50 82 ARG A N 1
ATOM 624 C CA . ARG A 1 82 ? 18.867 2.778 -34.800 1.00 88.50 82 ARG A CA 1
ATOM 625 C C . ARG A 1 82 ? 17.531 2.593 -35.528 1.00 88.50 82 ARG A C 1
ATOM 627 O O . ARG A 1 82 ? 17.286 3.308 -36.491 1.00 88.50 82 ARG A O 1
ATOM 634 N N . GLN A 1 83 ? 16.663 1.704 -35.043 1.00 90.50 83 GLN A N 1
ATOM 635 C CA . GLN A 1 83 ? 15.336 1.488 -35.634 1.00 90.50 83 GLN A CA 1
ATOM 636 C C . GLN A 1 83 ? 14.452 2.739 -35.564 1.00 90.50 83 GLN A C 1
ATOM 638 O O . GLN A 1 83 ? 13.739 3.036 -36.518 1.00 90.50 83 GLN A O 1
ATOM 643 N N . LEU A 1 84 ? 14.513 3.492 -34.462 1.00 88.44 84 LEU A N 1
ATOM 644 C CA . LEU A 1 84 ? 13.775 4.749 -34.314 1.00 88.44 84 LEU A CA 1
ATOM 645 C C . LEU A 1 84 ? 14.219 5.786 -35.350 1.00 88.44 84 LEU A C 1
ATOM 647 O O . LEU A 1 84 ? 13.373 6.369 -36.024 1.00 88.44 84 LEU A O 1
ATOM 651 N N . VAL A 1 85 ? 15.531 5.953 -35.536 1.00 89.38 85 VAL A N 1
ATOM 652 C CA . VAL A 1 85 ? 16.088 6.864 -36.548 1.00 89.38 85 VAL A CA 1
ATOM 653 C C . VAL A 1 85 ? 15.725 6.420 -37.966 1.00 89.38 85 VAL A C 1
ATOM 655 O O . VAL A 1 85 ? 15.327 7.250 -38.779 1.00 89.38 85 VAL A O 1
ATOM 658 N N . GLU A 1 86 ? 15.803 5.121 -38.264 1.00 88.50 86 GLU A N 1
ATOM 659 C CA . GLU A 1 86 ? 15.396 4.559 -39.562 1.00 88.50 86 GLU A CA 1
ATOM 660 C C . GLU A 1 86 ? 13.906 4.797 -39.865 1.00 88.50 86 GLU A C 1
ATOM 662 O O . GLU A 1 86 ? 13.527 4.953 -41.024 1.00 88.50 86 GLU A O 1
ATOM 667 N N . GLN A 1 87 ? 13.066 4.882 -38.831 1.00 86.81 87 GLN A N 1
ATOM 668 C CA . GLN A 1 87 ? 11.636 5.187 -38.937 1.00 86.81 87 GLN A CA 1
ATOM 669 C C . GLN A 1 87 ? 11.323 6.694 -38.886 1.00 86.81 87 GLN A C 1
ATOM 671 O O . GLN A 1 87 ? 10.154 7.078 -38.902 1.00 86.81 87 GLN A O 1
ATOM 676 N N . GLY A 1 88 ? 12.344 7.557 -38.850 1.00 86.69 88 GLY A N 1
ATOM 677 C CA . GLY A 1 88 ? 12.189 9.014 -38.855 1.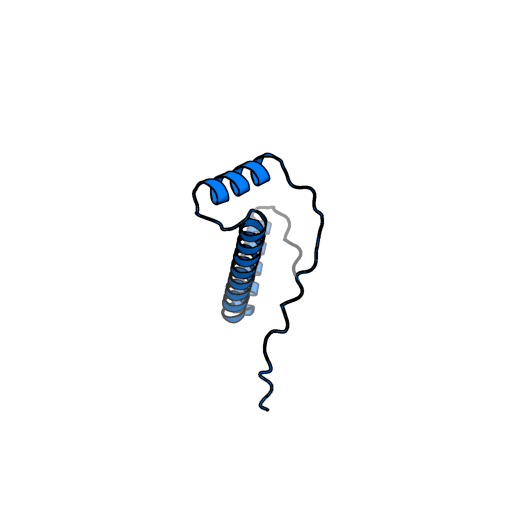00 86.69 88 GLY A CA 1
ATOM 678 C C . GLY A 1 88 ? 11.869 9.629 -37.490 1.00 86.69 88 GLY A C 1
ATOM 679 O O . GLY A 1 88 ? 11.546 10.815 -37.420 1.00 86.69 88 GLY A O 1
ATOM 680 N N . PHE A 1 89 ? 11.972 8.860 -36.405 1.00 82.31 89 PHE A N 1
ATOM 681 C CA . PHE A 1 89 ? 11.875 9.380 -35.044 1.00 82.31 89 PHE A CA 1
ATOM 682 C C . PHE A 1 89 ? 13.248 9.862 -34.557 1.00 82.31 89 PHE A C 1
ATOM 684 O O . PHE A 1 89 ? 14.273 9.253 -34.877 1.00 82.31 89 PHE A O 1
ATOM 691 N N . PRO A 1 90 ? 13.305 10.950 -33.770 1.00 77.25 90 PRO A N 1
ATOM 692 C CA . PRO A 1 90 ? 14.561 11.409 -33.201 1.00 77.25 90 PRO A CA 1
ATOM 693 C C . PRO A 1 90 ? 15.143 10.340 -32.274 1.00 77.25 90 PRO A C 1
ATOM 695 O O . PRO A 1 90 ? 14.420 9.699 -31.508 1.00 77.25 90 PRO A O 1
ATOM 698 N N . ALA A 1 91 ? 16.464 10.175 -32.333 1.00 73.88 91 ALA A N 1
ATOM 699 C CA . ALA A 1 91 ? 17.181 9.321 -31.402 1.00 73.88 91 ALA A CA 1
ATOM 700 C C . ALA A 1 91 ? 16.920 9.762 -29.952 1.00 73.88 91 ALA A C 1
ATOM 702 O O . ALA A 1 91 ? 16.948 10.957 -29.646 1.00 73.88 91 ALA A O 1
ATOM 703 N N . ALA A 1 92 ? 16.701 8.805 -29.052 1.00 70.69 92 ALA A N 1
ATOM 704 C CA . ALA A 1 92 ? 16.608 9.104 -27.628 1.00 70.69 92 ALA A CA 1
ATOM 705 C C . ALA A 1 92 ? 17.990 9.557 -27.106 1.00 70.69 92 ALA A C 1
ATOM 707 O O . ALA A 1 92 ? 18.991 8.908 -27.428 1.00 70.69 92 ALA A O 1
ATOM 708 N N . PRO A 1 93 ? 18.084 10.642 -26.311 1.00 59.91 93 PRO A N 1
ATOM 709 C CA . PRO A 1 93 ? 19.357 11.077 -25.746 1.00 59.91 93 PRO A CA 1
ATOM 710 C C . PRO A 1 93 ? 19.809 10.071 -24.680 1.00 59.91 93 PRO A C 1
ATOM 712 O O . PRO A 1 93 ? 19.141 9.897 -23.661 1.00 59.91 93 PRO A O 1
ATOM 715 N N . GLY A 1 94 ? 20.925 9.385 -24.934 1.00 60.81 94 GLY A N 1
ATOM 716 C CA . GLY A 1 94 ? 21.438 8.356 -24.031 1.00 60.81 94 GLY A CA 1
ATOM 717 C C . GLY A 1 94 ? 22.714 7.661 -24.504 1.00 60.81 94 GLY A C 1
ATOM 718 O O . GLY A 1 94 ? 22.716 6.438 -24.591 1.00 60.81 94 GLY A O 1
ATOM 719 N N . GLU A 1 95 ? 23.733 8.444 -24.870 1.00 46.28 95 GLU A N 1
ATOM 720 C CA . GLU A 1 95 ? 25.146 8.367 -24.426 1.00 46.28 95 GLU A CA 1
ATOM 721 C C . GLU A 1 95 ? 25.944 9.510 -25.066 1.00 46.28 95 GLU A C 1
ATOM 723 O O . GLU A 1 95 ? 25.892 9.648 -26.310 1.00 46.28 95 GLU A O 1
#

Nearest PDB structures (foldseek):
  3zpv-assembly1_B  TM=7.784E-01  e=2.844E+00  Drosophila melanogaster

pLDDT: mean 84.75, std 15.92, range [36.19, 97.62]

Organism: NCBI:txid161355

Solvent-accessible surface area (backbone atoms only — not comparable to full-atom values): 5918 Å² total; per-residue (Å²): 137,86,81,86,86,83,78,79,70,78,79,76,81,88,78,87,80,90,73,63,67,72,60,52,53,51,33,48,51,35,30,74,71,67,75,30,94,36,53,69,52,46,53,51,51,52,54,52,51,50,52,53,50,53,52,49,52,53,49,51,52,54,51,51,56,71,69,52,54,66,69,59,51,52,52,50,50,54,52,53,36,50,53,36,42,76,72,73,40,80,63,73,91,84,131

Mean predicted aligned error: 11.97 Å

Radius of gyration: 25.79 Å; Cα contacts (8 Å, |Δi|>4): 25; chains: 1; bounding box: 44×24×86 Å

Foldseek 3Di:
DDDDDDPPPPDDDDDDDDDDPVLQVVLVVCCVVVVDVHSVRVVVVVVVVVVVVVVVVVVVVVVVVVVDDVVVVVVVLVVVQVVCVVVVHHRDDDD

Secondary structure (DSSP, 8-state):
-PPPP------PPP------HHHHHHHHHHHHTTS-S-HHHHHHHHHHHHHHHHHHHHHHHHHHHHH--HHHHHHHHHHHHHHHHHTTPPPP---